Protein AF-A0A7C1XS01-F1 (afdb_monomer_lite)

Radius of gyration: 20.09 Å; chains: 1; bounding box: 58×32×57 Å

Structure (mmCIF, N/CA/C/O backbone):
data_AF-A0A7C1XS01-F1
#
_entry.id   AF-A0A7C1XS01-F1
#
loop_
_atom_site.group_PDB
_atom_site.id
_atom_site.type_symbol
_atom_site.label_atom_id
_atom_site.label_alt_id
_atom_site.label_comp_id
_atom_site.label_asym_id
_atom_site.label_entity_id
_atom_site.label_seq_id
_atom_site.pdbx_PDB_ins_code
_atom_site.Cartn_x
_atom_site.Cartn_y
_atom_site.Cartn_z
_atom_site.occupancy
_atom_site.B_iso_or_equiv
_atom_site.auth_seq_id
_atom_site.auth_comp_id
_atom_site.auth_asym_id
_atom_site.auth_atom_id
_atom_site.pdbx_PDB_model_num
ATOM 1 N N . MET A 1 1 ? 23.204 18.757 -33.469 1.00 38.56 1 MET A N 1
ATOM 2 C CA . MET A 1 1 ? 23.966 18.935 -32.216 1.00 38.56 1 MET A CA 1
ATOM 3 C C . MET A 1 1 ? 23.004 19.515 -31.185 1.00 38.56 1 MET A C 1
ATOM 5 O O . MET A 1 1 ? 22.852 20.723 -31.109 1.00 38.56 1 MET A O 1
ATOM 9 N N . SER A 1 2 ? 22.220 18.650 -30.532 1.00 45.28 2 SER A N 1
ATOM 10 C CA . SER A 1 2 ? 21.193 19.062 -29.567 1.00 45.28 2 SER A CA 1
ATOM 11 C C . SER A 1 2 ? 21.799 18.983 -28.173 1.00 45.28 2 SER A C 1
ATOM 13 O O . SER A 1 2 ? 22.320 17.934 -27.791 1.00 45.28 2 SER A O 1
ATOM 15 N N . ALA A 1 3 ? 21.803 20.111 -27.468 1.00 42.47 3 ALA A N 1
ATOM 16 C CA . ALA A 1 3 ? 22.299 20.231 -26.110 1.00 42.47 3 ALA A CA 1
ATOM 17 C C . ALA A 1 3 ? 21.457 19.338 -25.186 1.00 42.47 3 ALA A C 1
ATOM 19 O O . ALA A 1 3 ? 20.386 19.730 -24.729 1.00 42.47 3 ALA A O 1
ATOM 20 N N . ARG A 1 4 ? 21.928 18.113 -24.922 1.00 47.28 4 ARG A N 1
ATOM 21 C CA . ARG A 1 4 ? 21.438 17.316 -23.796 1.00 47.28 4 ARG A CA 1
ATOM 22 C C . ARG A 1 4 ? 21.964 17.992 -22.540 1.00 47.28 4 ARG A C 1
ATOM 24 O O . ARG A 1 4 ? 23.113 17.807 -22.160 1.00 47.28 4 ARG A O 1
ATOM 31 N N . ILE A 1 5 ? 21.134 18.856 -21.973 1.00 49.81 5 ILE A N 1
ATOM 32 C CA . ILE A 1 5 ? 21.363 19.473 -20.676 1.00 49.81 5 ILE A CA 1
ATOM 33 C C . ILE A 1 5 ? 21.574 18.331 -19.679 1.00 49.81 5 ILE A C 1
ATOM 35 O O . ILE A 1 5 ? 20.698 17.487 -19.493 1.00 49.81 5 ILE A O 1
ATOM 39 N N . SER A 1 6 ? 22.758 18.293 -19.076 1.00 45.47 6 SER A N 1
ATOM 40 C CA . SER A 1 6 ? 23.148 17.386 -18.000 1.00 45.47 6 SER A CA 1
ATOM 41 C C . SER A 1 6 ? 22.361 17.685 -16.713 1.00 45.47 6 SER A C 1
ATOM 43 O O . SER A 1 6 ? 22.931 18.095 -15.711 1.00 45.47 6 SER A O 1
ATOM 45 N N . CYS A 1 7 ? 21.040 17.491 -16.732 1.00 49.16 7 CYS A N 1
ATOM 46 C CA . CYS A 1 7 ? 20.179 17.452 -15.540 1.00 49.16 7 CYS A CA 1
ATOM 47 C C . CYS A 1 7 ? 20.151 16.062 -14.873 1.00 49.16 7 CYS A C 1
ATOM 49 O O . CYS A 1 7 ? 19.394 15.851 -13.928 1.00 49.16 7 CYS A O 1
ATOM 51 N N . LEU A 1 8 ? 20.987 15.133 -15.350 1.00 56.50 8 LEU A N 1
ATOM 52 C CA . LEU A 1 8 ? 21.056 13.731 -14.928 1.00 56.50 8 LEU A CA 1
ATOM 53 C C . LEU A 1 8 ? 21.026 13.510 -13.399 1.00 56.50 8 LEU A C 1
ATOM 55 O O . LEU A 1 8 ? 20.185 12.731 -12.965 1.00 56.50 8 LEU A O 1
ATOM 59 N N . PRO A 1 9 ? 21.800 14.222 -12.547 1.00 62.19 9 PRO A N 1
ATOM 60 C CA . PRO A 1 9 ? 21.856 13.863 -11.127 1.00 62.19 9 PRO A CA 1
ATOM 61 C C . PRO A 1 9 ? 20.565 14.160 -10.349 1.00 62.19 9 PRO A C 1
ATOM 63 O O . PRO A 1 9 ? 20.277 13.475 -9.375 1.00 62.19 9 PRO A O 1
ATOM 66 N N . ILE A 1 10 ? 19.782 15.168 -10.752 1.00 67.94 10 ILE A N 1
ATOM 67 C CA . ILE A 1 10 ? 18.529 15.529 -10.061 1.00 67.94 10 ILE A CA 1
ATOM 68 C C . ILE A 1 10 ? 17.416 14.546 -10.406 1.00 67.94 10 ILE A C 1
ATOM 70 O O . ILE A 1 10 ? 16.676 14.132 -9.519 1.00 67.94 10 ILE A O 1
ATOM 74 N N . ILE A 1 11 ? 17.306 14.171 -11.681 1.00 68.75 11 ILE A N 1
ATOM 75 C CA . ILE A 1 11 ? 16.295 13.209 -12.131 1.00 68.75 11 ILE A CA 1
ATOM 76 C C . ILE A 1 11 ? 16.590 11.842 -11.509 1.00 68.75 11 ILE A C 1
ATOM 78 O O . ILE A 1 11 ? 15.696 11.235 -10.930 1.00 68.75 11 ILE A O 1
ATOM 82 N N . ASP A 1 12 ? 17.858 11.422 -11.503 1.00 74.12 12 ASP A N 1
ATOM 83 C CA . ASP A 1 12 ? 18.261 10.181 -10.839 1.00 74.12 12 ASP A CA 1
ATOM 84 C C . ASP A 1 12 ? 17.996 10.203 -9.325 1.00 74.12 12 ASP A C 1
ATOM 86 O O . ASP A 1 12 ? 17.553 9.200 -8.767 1.00 74.12 12 ASP A O 1
ATOM 90 N N . ALA A 1 13 ? 18.201 11.341 -8.651 1.00 80.19 13 ALA A N 1
ATOM 91 C CA . ALA A 1 13 ? 17.913 11.468 -7.221 1.00 80.19 13 ALA A CA 1
ATOM 92 C C . ALA A 1 13 ? 16.408 11.408 -6.896 1.00 80.19 13 ALA A C 1
ATOM 94 O O . ALA A 1 13 ? 16.031 10.856 -5.863 1.00 80.19 13 ALA A O 1
ATOM 95 N N . ILE A 1 14 ? 15.552 11.969 -7.757 1.00 84.25 14 ILE A N 1
ATOM 96 C CA . ILE A 1 14 ? 14.090 11.969 -7.574 1.00 84.25 14 ILE A CA 1
ATOM 97 C C . ILE A 1 14 ? 13.493 10.590 -7.870 1.00 84.25 14 ILE A C 1
ATOM 99 O O . ILE A 1 14 ? 12.567 10.168 -7.181 1.00 84.25 14 ILE A O 1
ATOM 103 N N . ASP A 1 15 ? 14.036 9.883 -8.859 1.00 88.19 15 ASP A N 1
ATOM 104 C CA . ASP A 1 15 ? 13.578 8.550 -9.253 1.00 88.19 15 ASP A CA 1
ATOM 105 C C . ASP A 1 15 ? 13.997 7.458 -8.266 1.00 88.19 15 ASP A C 1
ATOM 107 O O . ASP A 1 15 ? 13.355 6.410 -8.189 1.00 88.19 15 ASP A O 1
ATOM 111 N N . PHE A 1 16 ? 15.078 7.679 -7.515 1.00 89.94 16 PHE A N 1
ATOM 112 C CA . PHE A 1 16 ? 15.680 6.657 -6.661 1.00 89.94 16 PHE A CA 1
ATOM 113 C C . PHE A 1 16 ? 14.694 5.974 -5.694 1.00 89.94 16 PHE A C 1
ATOM 115 O O . PHE A 1 16 ? 14.697 4.744 -5.642 1.00 89.94 16 PHE A O 1
ATOM 122 N N . PRO A 1 17 ? 13.812 6.687 -4.960 1.00 90.31 17 PRO A N 1
ATOM 123 C CA . PRO A 1 17 ? 12.838 6.039 -4.083 1.00 90.31 17 PRO A CA 1
ATOM 124 C C . PRO A 1 17 ? 11.860 5.142 -4.847 1.00 90.31 17 PRO A C 1
ATOM 126 O O . PRO A 1 17 ? 11.523 4.063 -4.366 1.00 90.31 17 PRO A O 1
ATOM 129 N N . ALA A 1 18 ? 11.429 5.564 -6.041 1.00 91.94 18 ALA A N 1
ATOM 130 C CA . ALA A 1 18 ? 10.557 4.756 -6.886 1.00 91.94 18 ALA A CA 1
ATOM 131 C C . ALA A 1 18 ? 11.289 3.502 -7.381 1.00 91.94 18 ALA A C 1
ATOM 133 O O . ALA A 1 18 ? 10.746 2.410 -7.254 1.00 91.94 18 ALA A O 1
ATOM 134 N N . ARG A 1 19 ? 12.541 3.632 -7.848 1.00 91.69 19 ARG A N 1
ATOM 135 C CA . ARG A 1 19 ? 13.378 2.488 -8.260 1.00 91.69 19 ARG A CA 1
ATOM 136 C C . ARG A 1 19 ? 13.565 1.501 -7.116 1.00 91.69 19 ARG A C 1
ATOM 138 O O . ARG A 1 19 ? 13.339 0.316 -7.301 1.00 91.69 19 ARG A O 1
ATOM 145 N N . LEU A 1 20 ? 13.897 1.996 -5.925 1.00 92.00 20 LEU A N 1
ATOM 146 C CA . LEU A 1 20 ? 14.073 1.163 -4.741 1.00 92.00 20 LEU A CA 1
ATOM 147 C C . LEU A 1 20 ? 12.807 0.366 -4.412 1.00 92.00 20 LEU A C 1
ATOM 149 O O . LEU A 1 20 ? 12.899 -0.831 -4.164 1.00 92.00 20 LEU A O 1
ATOM 153 N N . ILE A 1 21 ? 11.638 1.012 -4.397 1.00 91.62 21 ILE A N 1
ATOM 154 C CA . ILE A 1 21 ? 10.371 0.347 -4.061 1.00 91.62 21 ILE A C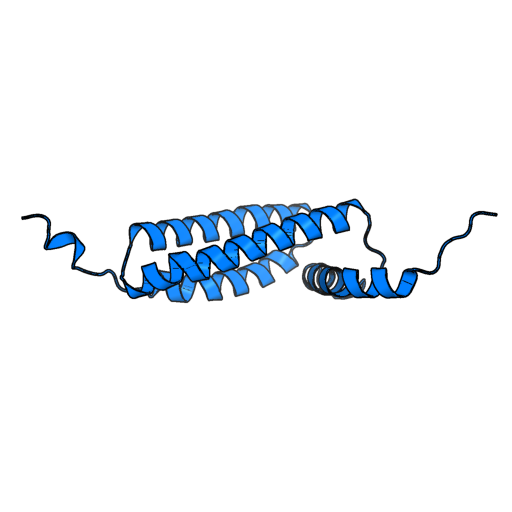A 1
ATOM 155 C C . ILE A 1 21 ? 9.980 -0.661 -5.144 1.00 91.62 21 ILE A C 1
ATOM 157 O O . ILE A 1 21 ? 9.633 -1.790 -4.808 1.00 91.62 21 ILE A O 1
ATOM 161 N N . LEU A 1 22 ? 10.045 -0.272 -6.420 1.00 92.75 22 LEU A N 1
ATOM 162 C CA . LEU A 1 22 ? 9.644 -1.121 -7.543 1.00 92.75 22 LEU A CA 1
ATOM 163 C C . LEU A 1 22 ? 10.558 -2.345 -7.686 1.00 92.75 22 LEU A C 1
ATOM 165 O O . LEU A 1 22 ? 10.054 -3.454 -7.799 1.00 92.75 22 LEU A O 1
ATOM 169 N N . ASP A 1 23 ? 11.875 -2.161 -7.586 1.00 93.06 23 ASP A N 1
ATOM 170 C CA . ASP A 1 23 ? 12.867 -3.246 -7.664 1.00 93.06 23 ASP A CA 1
ATOM 171 C C . ASP A 1 23 ? 12.821 -4.151 -6.418 1.00 93.06 23 ASP A C 1
ATOM 173 O O . ASP A 1 23 ? 13.018 -5.358 -6.490 1.00 93.06 23 ASP A O 1
ATOM 177 N N . SER A 1 24 ? 12.479 -3.598 -5.246 1.00 92.88 24 SER A N 1
ATOM 178 C CA . SER A 1 24 ? 12.208 -4.420 -4.055 1.00 92.88 24 SER A CA 1
ATOM 179 C C . SER A 1 24 ? 10.940 -5.257 -4.213 1.00 92.88 24 SER A C 1
ATOM 181 O O . SER A 1 24 ? 10.901 -6.398 -3.751 1.00 92.88 24 SER A O 1
ATOM 183 N N . ALA A 1 25 ? 9.901 -4.689 -4.830 1.00 90.44 25 ALA A N 1
ATOM 184 C CA . ALA A 1 25 ? 8.644 -5.379 -5.086 1.00 90.44 25 ALA A CA 1
ATOM 185 C C . ALA A 1 25 ? 8.808 -6.483 -6.139 1.00 90.44 25 ALA A C 1
ATOM 187 O O . ALA A 1 25 ? 8.178 -7.532 -5.990 1.00 90.44 25 ALA A O 1
ATOM 188 N N . ASP A 1 26 ? 9.677 -6.285 -7.134 1.00 92.38 26 ASP A N 1
ATOM 189 C CA . ASP A 1 26 ? 10.063 -7.262 -8.162 1.00 92.38 26 ASP A CA 1
ATOM 190 C C . ASP A 1 26 ? 11.315 -8.051 -7.777 1.00 92.38 26 ASP A C 1
ATOM 192 O O . ASP A 1 26 ? 12.341 -8.051 -8.444 1.00 92.38 26 ASP A O 1
ATOM 196 N N . TRP A 1 27 ? 11.229 -8.718 -6.628 1.00 89.56 27 TRP A N 1
ATOM 197 C CA . TRP A 1 27 ? 12.339 -9.467 -6.060 1.00 89.56 27 TRP A CA 1
ATOM 198 C C . TRP A 1 27 ? 12.869 -10.556 -7.019 1.00 89.56 27 TRP A C 1
ATOM 200 O O . TRP A 1 27 ? 12.079 -11.387 -7.481 1.00 89.56 27 TRP A O 1
ATOM 210 N N . PRO A 1 28 ? 14.202 -10.703 -7.186 1.00 92.56 28 PRO A N 1
ATOM 211 C CA . PRO A 1 28 ? 15.288 -10.052 -6.442 1.00 92.56 28 PRO A CA 1
ATOM 212 C C . PRO A 1 28 ? 15.700 -8.674 -6.983 1.00 92.56 28 PRO A C 1
ATOM 214 O O . PRO A 1 28 ? 15.655 -8.439 -8.175 1.00 92.56 28 PRO A O 1
ATOM 217 N N . VAL A 1 29 ? 16.221 -7.821 -6.093 1.00 92.06 29 VAL A N 1
ATOM 218 C CA . VAL A 1 29 ? 16.709 -6.464 -6.413 1.00 92.06 29 VAL A CA 1
ATOM 219 C C . VAL A 1 29 ? 17.927 -6.525 -7.342 1.00 92.06 29 VAL A C 1
ATOM 221 O O . VAL A 1 29 ? 19.046 -6.791 -6.888 1.00 92.06 29 VAL A O 1
ATOM 224 N N . ASP A 1 30 ? 17.726 -6.274 -8.631 1.00 93.19 30 ASP A N 1
ATOM 225 C CA . ASP A 1 30 ? 18.769 -6.330 -9.660 1.00 93.19 30 ASP A CA 1
ATOM 226 C C . ASP A 1 30 ? 18.742 -5.143 -10.642 1.00 93.19 30 ASP A C 1
ATOM 228 O O . ASP A 1 30 ? 19.705 -4.942 -11.390 1.00 93.19 30 ASP A O 1
ATOM 232 N N . ASN A 1 31 ? 17.710 -4.294 -10.586 1.00 88.62 31 ASN A N 1
ATOM 233 C CA . ASN A 1 31 ? 17.462 -3.203 -11.529 1.00 88.62 31 ASN A CA 1
ATOM 234 C C . ASN A 1 31 ? 17.501 -1.793 -10.907 1.00 88.62 31 ASN A C 1
ATOM 236 O O . ASN A 1 31 ? 17.091 -0.820 -11.540 1.00 88.62 31 ASN A O 1
ATOM 240 N N . LEU A 1 32 ? 18.061 -1.633 -9.705 1.00 87.19 32 LEU A N 1
ATOM 241 C CA . LEU A 1 32 ? 18.038 -0.388 -8.919 1.00 87.19 32 LEU A CA 1
ATOM 242 C C . LEU A 1 32 ? 18.532 0.875 -9.656 1.00 87.19 32 LEU A C 1
ATOM 244 O O . LEU A 1 32 ? 18.110 1.996 -9.361 1.00 87.19 32 LEU A O 1
ATOM 248 N N . PHE A 1 33 ? 19.456 0.707 -10.603 1.00 86.44 33 PHE A N 1
ATOM 249 C CA . PHE A 1 33 ? 20.050 1.802 -11.380 1.00 86.44 33 PHE A CA 1
ATOM 250 C C . PHE A 1 33 ? 19.547 1.862 -12.826 1.00 86.44 33 PHE A C 1
ATOM 252 O O . PHE A 1 33 ? 19.979 2.732 -13.586 1.00 86.44 33 PHE A O 1
ATOM 259 N N . SER A 1 34 ? 18.622 0.979 -13.203 1.00 87.44 34 SER A N 1
ATOM 260 C CA . SER A 1 34 ? 17.968 1.005 -14.506 1.00 87.44 34 SER A CA 1
ATOM 261 C C . SER A 1 34 ? 17.077 2.255 -14.616 1.00 87.44 34 SER A C 1
ATOM 263 O O . SER A 1 34 ? 16.356 2.588 -13.670 1.00 87.44 34 SER A O 1
ATOM 265 N N . PRO A 1 35 ? 17.122 2.997 -15.740 1.00 86.56 35 PRO A N 1
ATOM 266 C CA . PRO A 1 35 ? 16.243 4.144 -15.944 1.00 86.56 35 PRO A CA 1
ATOM 267 C C . PRO A 1 35 ? 14.768 3.729 -15.960 1.00 86.56 35 PRO A C 1
ATOM 269 O O . PRO A 1 35 ? 14.402 2.782 -16.653 1.00 86.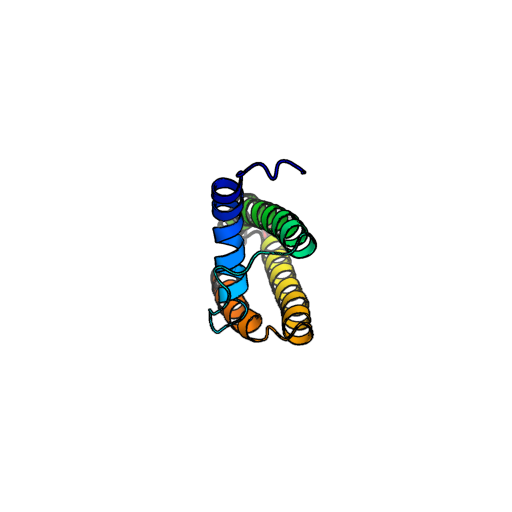56 35 PRO A O 1
ATOM 272 N N . LEU A 1 36 ? 13.919 4.480 -15.255 1.00 88.88 36 LEU A N 1
ATOM 273 C CA . LEU A 1 36 ? 12.466 4.311 -15.327 1.00 88.88 36 LEU A CA 1
ATOM 274 C C . LEU A 1 36 ? 11.951 4.882 -16.647 1.00 88.88 36 LEU A C 1
ATOM 276 O O . LEU A 1 36 ? 12.294 6.010 -17.018 1.00 88.88 36 LEU A O 1
ATOM 280 N N . ASP A 1 37 ? 11.088 4.145 -17.335 1.00 91.19 37 ASP A N 1
ATOM 281 C CA . ASP A 1 37 ? 10.361 4.690 -18.472 1.00 91.19 37 ASP A CA 1
ATOM 282 C C . ASP A 1 37 ? 9.326 5.739 -18.016 1.00 91.19 37 ASP A C 1
ATOM 284 O O . ASP A 1 37 ? 8.962 5.856 -16.841 1.00 91.19 37 ASP A O 1
ATOM 288 N N . LYS A 1 38 ? 8.846 6.538 -18.970 1.00 90.44 38 LYS A N 1
ATOM 289 C CA . LYS A 1 38 ? 7.938 7.656 -18.693 1.00 90.44 38 LYS A CA 1
ATOM 290 C C . LYS A 1 38 ? 6.591 7.205 -18.114 1.00 90.44 38 LYS A C 1
ATOM 292 O O . LYS A 1 38 ? 6.005 7.945 -17.324 1.00 90.44 38 LYS A O 1
ATOM 297 N N . GLU A 1 39 ? 6.078 6.049 -18.525 1.00 93.19 39 GLU A N 1
ATOM 298 C CA . GLU A 1 39 ? 4.788 5.540 -18.052 1.00 93.19 39 GLU A CA 1
ATOM 299 C C . GLU A 1 39 ? 4.917 5.080 -16.601 1.00 93.19 39 GLU A C 1
ATOM 301 O O . GLU A 1 39 ? 4.099 5.471 -15.767 1.00 93.19 39 GLU A O 1
ATOM 306 N N . THR A 1 40 ? 6.005 4.386 -16.264 1.00 91.50 40 THR A N 1
ATOM 307 C CA . THR A 1 40 ? 6.307 3.991 -14.884 1.00 91.50 40 THR A CA 1
ATOM 308 C C . THR A 1 40 ? 6.527 5.199 -13.974 1.00 91.50 40 THR A C 1
ATOM 310 O O . THR A 1 40 ? 6.004 5.222 -12.859 1.00 91.50 40 THR A O 1
ATOM 313 N N . GLN A 1 41 ? 7.219 6.248 -14.436 1.00 90.62 41 GLN A N 1
ATOM 314 C CA . GLN A 1 41 ? 7.349 7.501 -13.674 1.00 90.62 41 GLN A CA 1
ATOM 315 C C . GLN A 1 41 ? 5.981 8.144 -13.396 1.00 90.62 41 GLN A C 1
ATOM 317 O O . GLN A 1 41 ? 5.694 8.544 -12.265 1.00 90.62 41 GLN A O 1
ATOM 322 N N . LEU A 1 42 ? 5.110 8.217 -14.409 1.00 92.12 42 LEU A N 1
ATOM 323 C CA . LEU A 1 42 ? 3.771 8.791 -14.271 1.00 92.12 42 LEU A CA 1
ATOM 324 C C . LEU A 1 42 ? 2.898 7.971 -13.312 1.00 92.12 42 LEU A C 1
ATOM 326 O O . LEU A 1 42 ? 2.266 8.540 -12.421 1.00 92.12 42 LEU A O 1
ATOM 330 N N . LEU A 1 43 ? 2.880 6.645 -13.464 1.00 92.12 43 LEU A N 1
ATOM 331 C CA . LEU A 1 43 ? 2.128 5.750 -12.586 1.00 92.12 43 LEU A CA 1
ATOM 332 C C . LEU A 1 43 ? 2.660 5.788 -11.150 1.00 92.12 43 LEU A C 1
ATOM 334 O O . LEU A 1 43 ? 1.862 5.792 -10.217 1.00 92.12 43 LEU A O 1
ATOM 338 N N . SER A 1 44 ? 3.975 5.918 -10.960 1.00 91.56 44 SER A N 1
ATOM 339 C CA . SER A 1 44 ? 4.587 6.089 -9.635 1.00 91.56 44 SER A CA 1
ATOM 340 C C . SER A 1 44 ? 4.181 7.412 -8.980 1.00 91.56 44 SER A C 1
ATOM 342 O O . SER A 1 44 ? 3.872 7.447 -7.787 1.00 91.56 44 SER A O 1
ATOM 344 N N . ALA A 1 45 ? 4.116 8.508 -9.743 1.00 91.88 45 ALA A N 1
ATOM 345 C CA . ALA A 1 45 ? 3.655 9.804 -9.243 1.00 91.88 45 ALA A CA 1
ATOM 346 C C . ALA A 1 45 ? 2.168 9.769 -8.840 1.00 91.88 45 ALA A C 1
ATOM 348 O O . ALA A 1 45 ? 1.801 10.248 -7.767 1.00 91.88 45 ALA A O 1
ATOM 349 N N . ILE A 1 46 ? 1.314 9.155 -9.666 1.00 94.12 46 ILE A N 1
ATOM 350 C CA . ILE A 1 46 ? -0.114 8.981 -9.362 1.00 94.12 46 ILE A CA 1
ATOM 351 C C . ILE A 1 46 ? -0.292 8.070 -8.141 1.00 94.12 46 ILE A C 1
ATOM 353 O O . ILE A 1 46 ? -1.003 8.426 -7.201 1.00 94.12 46 ILE A O 1
ATOM 357 N N . GLY A 1 47 ? 0.379 6.917 -8.137 1.00 92.56 47 GLY A N 1
ATOM 358 C CA . GLY A 1 47 ? 0.303 5.924 -7.069 1.00 92.56 47 GLY A CA 1
ATOM 359 C C . GLY A 1 47 ? 0.754 6.489 -5.726 1.00 92.56 47 GLY A C 1
ATOM 360 O O . GLY A 1 47 ? 0.024 6.391 -4.744 1.00 92.56 47 GLY A O 1
ATOM 361 N N . SER A 1 48 ? 1.907 7.160 -5.683 1.00 91.88 48 SER A N 1
ATOM 362 C CA . SER A 1 48 ? 2.417 7.784 -4.454 1.00 91.88 48 SER A CA 1
ATOM 363 C C . SER A 1 48 ? 1.505 8.898 -3.929 1.00 91.88 48 SER A C 1
ATOM 365 O O . SER A 1 48 ? 1.260 8.959 -2.724 1.00 91.88 48 SER A O 1
ATOM 367 N N . GLY A 1 49 ? 0.932 9.731 -4.806 1.00 94.75 49 GLY A N 1
ATOM 368 C CA . GLY A 1 49 ? -0.042 10.754 -4.415 1.00 94.75 49 GLY A CA 1
ATOM 369 C C . GLY A 1 49 ? -1.321 10.163 -3.811 1.00 94.75 49 GLY A C 1
ATOM 370 O O . GLY A 1 49 ? -1.788 10.624 -2.766 1.00 94.75 49 GLY A O 1
ATOM 371 N N . LEU A 1 50 ? -1.862 9.105 -4.425 1.00 95.38 50 LEU A N 1
ATOM 372 C CA . LEU A 1 50 ? -3.031 8.389 -3.905 1.00 95.38 50 LEU A CA 1
ATOM 373 C C . LEU A 1 50 ? -2.728 7.695 -2.569 1.00 95.38 50 LEU A C 1
ATOM 375 O O . LEU A 1 50 ? -3.522 7.803 -1.635 1.00 95.38 50 LEU A O 1
ATOM 379 N N . LEU A 1 51 ? -1.569 7.041 -2.441 1.00 92.31 51 LEU A N 1
ATOM 380 C CA . LEU A 1 51 ? -1.141 6.394 -1.197 1.00 92.31 51 LEU A CA 1
ATOM 381 C C . LEU A 1 51 ? -0.940 7.405 -0.063 1.00 92.31 51 LEU A C 1
ATOM 383 O O . LEU A 1 51 ? -1.355 7.145 1.067 1.00 92.31 51 LEU A O 1
ATOM 387 N N . ALA A 1 52 ? -0.371 8.579 -0.351 1.00 95.69 52 ALA A N 1
ATOM 388 C CA . ALA A 1 52 ? -0.240 9.653 0.629 1.00 95.69 52 ALA A CA 1
ATOM 389 C C . ALA A 1 52 ? -1.613 10.144 1.121 1.00 95.69 52 ALA A C 1
ATOM 391 O O . ALA A 1 52 ? -1.817 10.307 2.325 1.00 95.69 52 ALA A O 1
ATOM 392 N N . ALA A 1 53 ? -2.581 10.317 0.216 1.00 95.81 53 ALA A N 1
ATOM 393 C CA . ALA A 1 53 ? -3.948 10.681 0.587 1.00 95.81 53 ALA A CA 1
ATOM 394 C C . ALA A 1 53 ? -4.618 9.602 1.457 1.00 95.81 53 ALA A C 1
ATOM 396 O O . ALA A 1 53 ? -5.225 9.925 2.479 1.00 95.81 53 ALA A O 1
ATOM 397 N N . ILE A 1 54 ? -4.455 8.320 1.107 1.00 94.00 54 ILE A N 1
ATOM 398 C CA . ILE A 1 54 ? -4.964 7.196 1.907 1.00 94.00 54 ILE A CA 1
ATOM 399 C C . ILE A 1 54 ? -4.332 7.198 3.300 1.00 94.00 54 ILE A C 1
ATOM 401 O O . ILE A 1 54 ? -5.055 7.068 4.285 1.00 94.00 54 ILE A O 1
ATOM 405 N N . ALA A 1 55 ? -3.017 7.401 3.417 1.00 93.69 55 ALA A N 1
ATOM 406 C CA . ALA A 1 55 ? -2.341 7.476 4.711 1.00 93.69 55 ALA A CA 1
ATOM 407 C C . ALA A 1 55 ? -2.911 8.602 5.592 1.00 93.69 55 ALA A C 1
ATOM 409 O O . ALA A 1 55 ? -3.159 8.394 6.782 1.00 93.69 55 ALA 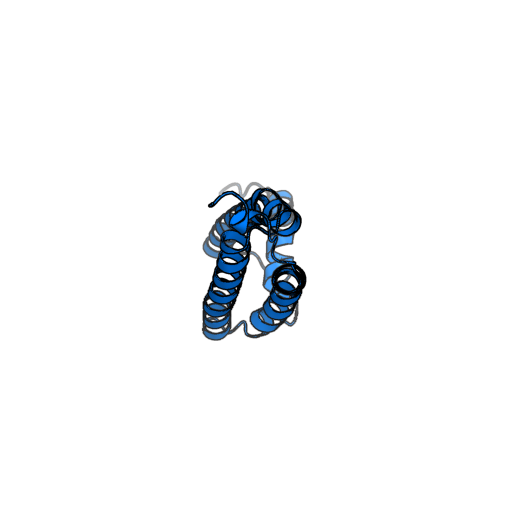A O 1
ATOM 410 N N . ILE A 1 56 ? -3.195 9.767 4.999 1.00 96.75 56 ILE A N 1
ATOM 411 C CA . ILE A 1 56 ? -3.845 10.889 5.690 1.00 96.75 56 ILE A CA 1
ATOM 412 C C . ILE A 1 56 ? -5.267 10.515 6.127 1.00 96.75 56 ILE A C 1
ATOM 414 O O . ILE A 1 56 ? -5.638 10.801 7.263 1.00 96.75 56 ILE A O 1
ATOM 418 N N . PHE A 1 57 ? -6.062 9.846 5.287 1.00 94.94 57 PHE A N 1
ATOM 419 C CA . PHE A 1 57 ? -7.408 9.398 5.668 1.00 94.94 57 PHE A CA 1
ATOM 420 C C . PHE A 1 57 ? -7.387 8.331 6.764 1.00 94.94 57 PHE A C 1
ATOM 422 O O . PHE A 1 57 ? -8.177 8.404 7.707 1.00 94.94 57 PHE A O 1
ATOM 429 N N . LEU A 1 58 ? -6.462 7.372 6.699 1.00 94.12 58 LEU A N 1
ATOM 430 C CA . LEU A 1 58 ? -6.284 6.378 7.754 1.00 94.12 58 LEU A CA 1
ATOM 431 C C . LEU A 1 58 ? -5.933 7.062 9.085 1.00 94.12 58 LEU A C 1
ATOM 433 O O . LEU A 1 58 ? -6.587 6.813 10.096 1.00 94.12 58 LEU A O 1
ATOM 437 N N . GLY A 1 59 ? -4.966 7.980 9.088 1.00 94.00 59 GLY A N 1
ATOM 438 C CA . GLY A 1 59 ? -4.568 8.706 10.296 1.00 94.00 59 GLY A CA 1
ATOM 439 C C . GLY A 1 59 ? -5.629 9.678 10.822 1.00 94.00 59 GLY A C 1
ATOM 440 O O . GL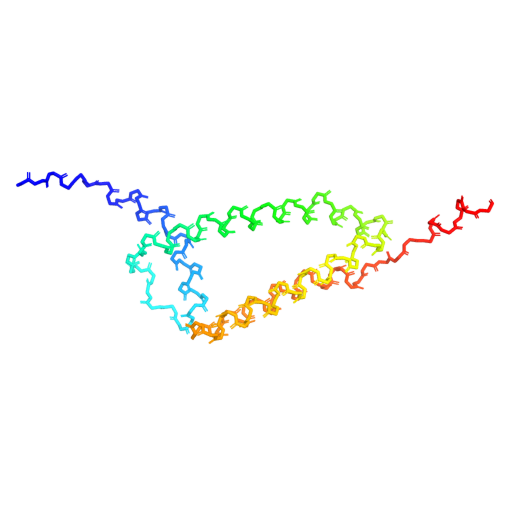Y A 1 59 ? -5.842 9.766 12.027 1.00 94.00 59 GLY A O 1
ATOM 441 N N . GLY A 1 60 ? -6.305 10.405 9.934 1.00 95.44 60 GLY A N 1
ATOM 442 C CA . GLY A 1 60 ? -7.233 11.477 10.296 1.00 95.44 60 GLY A CA 1
ATOM 443 C C . GLY A 1 60 ? -8.665 11.022 10.572 1.00 95.44 60 GLY A C 1
ATOM 444 O O . GLY A 1 60 ? -9.363 11.676 11.337 1.00 95.44 60 GLY A O 1
ATOM 445 N N . ILE A 1 61 ? -9.110 9.915 9.969 1.00 95.31 61 ILE A N 1
ATOM 446 C CA . ILE A 1 61 ? -10.493 9.423 10.081 1.00 95.31 61 ILE A CA 1
ATOM 447 C C . ILE A 1 61 ? -10.524 8.083 10.811 1.00 95.31 61 ILE A C 1
ATOM 449 O O . ILE A 1 61 ? -11.295 7.896 11.752 1.00 95.31 61 ILE A O 1
ATOM 453 N N . VAL A 1 62 ? -9.677 7.139 10.399 1.00 94.56 62 VAL A N 1
ATOM 454 C CA . VAL A 1 62 ? -9.757 5.763 10.901 1.00 94.56 62 VAL A CA 1
ATOM 455 C C . VAL A 1 62 ? -9.169 5.635 12.302 1.00 94.56 62 VAL A C 1
ATOM 457 O O . VAL A 1 62 ? -9.771 4.976 13.143 1.00 94.56 62 VAL A O 1
ATOM 460 N N . VAL A 1 63 ? -8.042 6.286 12.600 1.00 93.94 63 VAL A N 1
ATOM 461 C CA . VAL A 1 63 ? -7.453 6.238 13.950 1.00 93.94 63 VAL A CA 1
ATOM 462 C C . VAL A 1 63 ? -8.407 6.799 15.019 1.00 93.94 63 VAL A C 1
ATOM 464 O O . VAL A 1 63 ? -8.618 6.104 16.015 1.00 93.94 63 VAL A O 1
ATOM 467 N N . PRO A 1 64 ? -9.038 7.982 14.855 1.00 93.31 64 PRO A N 1
ATOM 468 C CA . PRO A 1 64 ? -10.075 8.437 15.783 1.00 93.31 64 PRO A CA 1
ATOM 469 C C . PRO A 1 64 ? -11.249 7.461 15.876 1.00 93.31 64 PRO A C 1
ATOM 471 O O . PRO A 1 64 ? -11.648 7.099 16.979 1.00 93.31 64 PRO A O 1
ATOM 474 N N . ALA A 1 65 ? -11.724 6.936 14.741 1.00 92.44 65 ALA A N 1
ATOM 475 C CA . ALA A 1 65 ? -12.809 5.959 14.724 1.00 92.44 65 ALA A CA 1
ATOM 476 C C . ALA A 1 65 ? -12.482 4.681 15.517 1.00 92.44 65 ALA 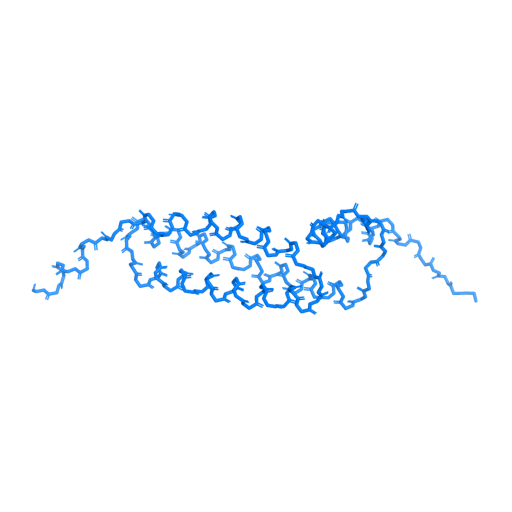A C 1
ATOM 478 O O . ALA A 1 65 ? -13.360 4.162 16.202 1.00 92.44 65 ALA A O 1
ATOM 479 N N . ILE A 1 66 ? -11.235 4.194 15.476 1.00 92.44 66 ILE A N 1
ATOM 480 C CA . ILE A 1 66 ? -10.765 3.078 16.315 1.00 92.44 66 ILE A CA 1
ATOM 481 C C . ILE A 1 66 ? -10.844 3.446 17.800 1.00 92.44 66 ILE A C 1
ATOM 483 O O . ILE A 1 66 ? -11.329 2.649 18.600 1.00 92.44 66 ILE A O 1
ATOM 487 N N . ARG A 1 67 ? -10.380 4.644 18.174 1.00 90.31 67 ARG A N 1
ATOM 488 C CA . ARG A 1 67 ? -10.369 5.111 19.573 1.00 90.31 67 ARG A CA 1
ATOM 489 C C . ARG A 1 67 ? -11.777 5.307 20.135 1.00 90.31 67 ARG A C 1
ATOM 491 O O . ARG A 1 67 ? -11.997 5.030 21.308 1.00 90.31 67 ARG A O 1
ATOM 498 N N . GLU A 1 68 ? -12.703 5.765 19.300 1.00 90.69 68 GLU A N 1
ATOM 499 C CA . GLU A 1 68 ? -14.105 6.043 19.638 1.00 90.69 68 GLU A CA 1
ATOM 500 C C . GLU A 1 68 ? -15.020 4.820 19.447 1.00 90.69 68 GLU A C 1
ATOM 502 O O . GLU A 1 68 ? -16.199 4.855 19.795 1.00 90.69 68 GLU A O 1
ATOM 507 N N . GLY A 1 69 ? -14.501 3.718 18.893 1.00 90.62 69 GLY A N 1
ATOM 508 C CA . GLY A 1 69 ? -15.259 2.490 18.645 1.00 90.62 69 GLY A CA 1
ATOM 509 C C . GLY A 1 69 ? -16.305 2.601 17.525 1.00 90.62 69 GLY A C 1
ATOM 510 O O . GLY A 1 69 ? -17.263 1.824 17.500 1.00 90.62 69 GLY A O 1
ATOM 511 N N . HIS A 1 70 ? -16.133 3.534 16.581 1.00 92.94 70 HIS A N 1
ATOM 512 C CA . HIS A 1 70 ? -17.031 3.769 15.446 1.00 92.94 70 HIS A CA 1
ATOM 513 C C . HIS A 1 70 ? -16.976 2.632 14.413 1.00 92.94 70 HIS A C 1
ATOM 515 O O . HIS A 1 70 ? -16.315 2.693 13.371 1.00 92.94 70 HIS A O 1
ATOM 521 N N . TRP A 1 71 ? -17.739 1.578 14.699 1.00 91.81 71 TRP A N 1
ATOM 522 C CA . TRP A 1 71 ? -17.713 0.316 13.960 1.00 91.81 71 TRP A CA 1
ATOM 523 C C . TRP A 1 71 ? -18.012 0.403 12.453 1.00 91.81 71 TRP A C 1
ATOM 525 O O . TRP A 1 71 ? -17.355 -0.312 11.694 1.00 91.81 71 TRP A O 1
ATOM 535 N N . PRO A 1 72 ? -18.942 1.254 11.967 1.00 94.19 72 PRO A N 1
ATOM 536 C CA . PRO A 1 72 ? -19.181 1.388 10.530 1.00 94.19 72 PRO A CA 1
ATOM 537 C C . PRO A 1 72 ? -17.940 1.841 9.752 1.00 94.19 72 PRO A C 1
ATOM 539 O O . PRO A 1 72 ? -17.659 1.299 8.683 1.00 94.19 72 PRO A O 1
ATOM 542 N N . VAL A 1 73 ? -17.167 2.780 10.308 1.00 94.81 73 VAL A N 1
ATOM 543 C CA . VAL A 1 73 ? -15.927 3.273 9.692 1.00 94.81 73 VAL A CA 1
ATOM 544 C C . VAL A 1 73 ? -14.875 2.169 9.698 1.00 94.81 73 VAL A C 1
ATOM 546 O O . VAL A 1 73 ? -14.345 1.835 8.645 1.00 94.81 73 VAL A O 1
ATOM 549 N N . ILE A 1 74 ? -14.648 1.528 10.849 1.00 94.50 74 ILE A N 1
ATOM 550 C CA . ILE A 1 74 ? -13.663 0.443 10.999 1.00 94.50 74 ILE A CA 1
ATOM 551 C C . ILE A 1 74 ? -13.955 -0.707 10.027 1.00 94.50 74 ILE A C 1
ATOM 553 O O . ILE A 1 74 ? -13.069 -1.142 9.294 1.00 94.50 74 ILE A O 1
ATOM 557 N N . ARG A 1 75 ? -15.211 -1.170 9.965 1.00 94.94 75 ARG A N 1
ATOM 558 C CA . ARG A 1 75 ? -15.628 -2.245 9.055 1.00 94.94 75 ARG A CA 1
ATOM 559 C C . ARG A 1 75 ? -15.428 -1.856 7.593 1.00 94.94 75 ARG A C 1
ATOM 561 O O . ARG A 1 75 ? -14.969 -2.683 6.810 1.00 94.94 75 ARG A O 1
ATOM 568 N N . THR A 1 76 ? -15.768 -0.622 7.229 1.00 96.12 76 THR A N 1
ATOM 569 C CA . THR A 1 76 ? -15.573 -0.124 5.862 1.00 96.12 76 THR A CA 1
ATOM 570 C C . THR A 1 76 ? -14.091 -0.095 5.506 1.00 96.12 76 THR A C 1
ATOM 572 O O . THR A 1 76 ? -13.726 -0.567 4.433 1.00 96.12 76 THR A O 1
ATOM 575 N N . THR A 1 77 ? -13.227 0.352 6.422 1.00 96.00 77 THR A N 1
ATOM 576 C CA . THR A 1 77 ? -11.774 0.326 6.221 1.00 96.00 77 THR A CA 1
ATOM 577 C C . THR A 1 77 ? -11.256 -1.095 6.029 1.00 96.00 77 THR A C 1
ATOM 579 O O . THR A 1 77 ? -10.496 -1.331 5.098 1.00 96.00 77 THR A O 1
ATOM 582 N N . ILE A 1 78 ? -11.693 -2.064 6.843 1.00 96.31 78 ILE A N 1
ATOM 583 C CA . ILE A 1 78 ? -11.297 -3.473 6.675 1.00 96.31 78 ILE A CA 1
ATOM 584 C C . ILE A 1 78 ? -11.652 -3.968 5.268 1.00 96.31 78 ILE A C 1
ATOM 586 O O . ILE A 1 78 ? -10.798 -4.523 4.581 1.00 96.31 78 ILE A O 1
ATOM 590 N N . VAL A 1 79 ? -12.891 -3.738 4.817 1.00 97.12 79 VAL A N 1
ATOM 591 C CA . VAL A 1 79 ? -13.329 -4.146 3.473 1.00 97.12 79 VAL A CA 1
ATOM 592 C C . VAL A 1 79 ? -12.500 -3.450 2.394 1.00 97.12 79 VAL A C 1
ATOM 594 O O . VAL A 1 79 ? -12.044 -4.119 1.471 1.00 97.12 79 VAL A O 1
ATOM 597 N N . ALA A 1 80 ? -12.254 -2.144 2.520 1.00 96.06 80 ALA A N 1
ATOM 598 C CA . ALA A 1 80 ? -11.449 -1.389 1.564 1.00 96.06 80 ALA A CA 1
ATOM 599 C C . ALA A 1 80 ? -10.018 -1.942 1.448 1.00 96.06 80 ALA A C 1
ATOM 601 O O . ALA A 1 80 ? -9.539 -2.151 0.336 1.00 96.06 80 ALA A O 1
ATOM 602 N N . MET A 1 81 ? -9.367 -2.252 2.575 1.00 95.88 81 MET A N 1
ATOM 603 C CA . MET A 1 81 ? -8.012 -2.816 2.589 1.00 95.88 81 MET A CA 1
ATOM 604 C C . MET A 1 81 ? -7.958 -4.221 1.980 1.00 95.88 81 MET A C 1
ATOM 606 O O . MET A 1 81 ? -7.026 -4.535 1.244 1.00 95.88 81 MET A O 1
ATOM 610 N N . VAL A 1 82 ? -8.965 -5.062 2.242 1.00 97.00 82 VAL A N 1
ATOM 611 C CA . VAL A 1 82 ? -9.054 -6.406 1.646 1.00 97.00 82 VAL A CA 1
ATOM 612 C C . VAL A 1 82 ? -9.292 -6.324 0.138 1.00 97.00 82 VAL A C 1
ATOM 614 O O . VAL A 1 82 ? -8.632 -7.026 -0.622 1.00 97.00 82 VAL A O 1
ATOM 617 N N . VAL A 1 83 ? -10.202 -5.456 -0.312 1.00 97.81 83 VAL A N 1
ATOM 618 C CA . VAL A 1 83 ? -10.478 -5.259 -1.744 1.00 97.81 83 VAL A CA 1
ATOM 619 C C . VAL A 1 83 ? -9.241 -4.731 -2.467 1.00 97.81 83 VAL A C 1
ATOM 621 O O . VAL A 1 83 ? -8.897 -5.258 -3.523 1.00 97.81 83 VAL A O 1
ATOM 624 N N . TRP A 1 84 ? -8.544 -3.747 -1.888 1.00 96.00 84 TRP A N 1
ATOM 625 C CA . TRP A 1 84 ? -7.274 -3.256 -2.423 1.00 96.00 84 TRP A CA 1
ATOM 626 C C . TRP A 1 84 ? -6.249 -4.388 -2.568 1.00 96.00 84 TRP A C 1
ATOM 628 O O . TRP A 1 84 ? -5.730 -4.579 -3.662 1.00 96.00 84 TRP A O 1
ATOM 638 N N . TYR A 1 85 ? -6.032 -5.192 -1.519 1.00 97.19 85 TYR A N 1
ATOM 639 C CA . TYR A 1 85 ? -5.084 -6.311 -1.550 1.00 97.19 85 TYR A CA 1
ATOM 640 C C . TYR A 1 85 ? -5.405 -7.331 -2.651 1.00 97.19 85 TYR A C 1
ATOM 642 O O . TYR A 1 85 ? -4.503 -7.807 -3.335 1.00 97.19 85 TYR A O 1
ATOM 650 N N . VAL A 1 86 ? -6.688 -7.655 -2.852 1.00 97.62 86 VAL A N 1
ATOM 651 C CA . VAL A 1 86 ? -7.107 -8.590 -3.906 1.00 97.62 86 VAL A CA 1
ATOM 652 C C . VAL A 1 86 ? -6.840 -8.009 -5.293 1.00 97.62 86 VAL A C 1
ATOM 654 O O . VAL A 1 86 ? -6.260 -8.695 -6.131 1.00 97.62 86 VAL A O 1
ATOM 657 N N . ILE A 1 87 ? -7.246 -6.761 -5.545 1.00 96.88 87 ILE A N 1
ATOM 658 C CA . ILE A 1 87 ? -7.068 -6.122 -6.857 1.00 96.88 87 ILE A CA 1
ATOM 659 C C . ILE A 1 87 ? -5.577 -5.963 -7.177 1.00 96.88 87 ILE A C 1
ATOM 661 O O . ILE A 1 87 ? -5.140 -6.352 -8.260 1.00 96.88 87 ILE A O 1
ATOM 665 N N . ASP A 1 88 ? -4.797 -5.443 -6.229 1.00 94.75 88 ASP A N 1
ATOM 666 C CA . ASP A 1 88 ? -3.361 -5.216 -6.397 1.00 94.75 88 ASP A CA 1
ATOM 667 C C . ASP A 1 88 ? -2.590 -6.536 -6.532 1.00 94.75 88 ASP A C 1
ATOM 669 O O . ASP A 1 88 ? -1.718 -6.672 -7.390 1.00 94.75 88 ASP A O 1
ATOM 673 N N . GLY A 1 89 ? -2.971 -7.560 -5.761 1.00 96.00 89 GLY A N 1
ATOM 674 C CA . GLY A 1 89 ? -2.367 -8.886 -5.839 1.00 96.00 89 GLY A CA 1
ATOM 675 C C . GLY A 1 89 ? -2.635 -9.593 -7.168 1.00 96.00 89 GLY A C 1
ATOM 676 O O . GLY A 1 89 ? -1.719 -10.178 -7.745 1.00 96.00 89 GLY A O 1
ATOM 677 N N . VAL A 1 90 ? -3.860 -9.499 -7.701 1.00 96.81 90 VAL A N 1
ATOM 678 C CA . VAL A 1 90 ? -4.181 -10.011 -9.045 1.00 96.81 90 VAL A CA 1
ATOM 679 C C . VAL A 1 90 ? -3.373 -9.271 -10.109 1.00 96.81 90 VAL A C 1
ATOM 681 O O . VAL A 1 90 ? -2.804 -9.919 -10.986 1.00 96.81 90 VAL A O 1
ATOM 684 N N . GLY A 1 91 ? -3.281 -7.940 -10.012 1.00 94.25 91 GLY A N 1
ATOM 685 C CA . GLY A 1 91 ? -2.455 -7.129 -10.909 1.00 94.25 91 GLY A CA 1
ATOM 686 C C . GLY A 1 91 ? -0.983 -7.542 -10.876 1.00 94.25 91 GLY A C 1
ATOM 687 O O . GLY A 1 91 ? -0.393 -7.775 -11.925 1.00 94.25 91 GLY A O 1
ATOM 688 N N . SER A 1 92 ? -0.436 -7.732 -9.675 1.00 94.31 92 SER A N 1
ATOM 689 C CA . SER A 1 92 ? 0.957 -8.130 -9.444 1.00 94.31 92 SER A CA 1
ATOM 690 C C . SER A 1 92 ? 1.282 -9.498 -10.040 1.00 94.31 92 SER A C 1
ATOM 692 O O . SER A 1 92 ? 2.305 -9.678 -10.693 1.00 94.31 92 SER A O 1
ATOM 694 N N . ILE A 1 93 ? 0.395 -10.481 -9.862 1.00 95.44 93 ILE A N 1
ATOM 695 C CA . ILE A 1 93 ? 0.580 -11.811 -10.457 1.00 95.44 93 ILE A CA 1
ATOM 696 C C . ILE A 1 93 ? 0.479 -11.732 -11.985 1.00 95.44 93 ILE A C 1
ATOM 698 O O . ILE A 1 93 ? 1.284 -12.346 -12.684 1.00 95.44 93 ILE A O 1
ATOM 702 N N . ALA A 1 94 ? -0.481 -10.966 -12.510 1.00 95.50 94 ALA A N 1
ATOM 703 C CA . ALA A 1 94 ? -0.666 -10.798 -13.949 1.00 95.50 94 ALA A CA 1
ATOM 704 C C . ALA A 1 94 ? 0.515 -10.078 -14.624 1.00 95.50 94 ALA A C 1
ATOM 706 O O . ALA A 1 94 ? 0.808 -10.365 -15.784 1.00 95.50 94 ALA A O 1
ATOM 707 N N . SER A 1 95 ? 1.206 -9.184 -13.911 1.00 91.69 95 SER A N 1
ATOM 708 C CA . SER A 1 95 ? 2.410 -8.499 -14.393 1.00 91.69 95 SER A CA 1
ATOM 709 C C . SER A 1 95 ? 3.706 -9.289 -14.182 1.00 91.69 95 SER A C 1
ATOM 711 O O . SER A 1 95 ? 4.762 -8.813 -14.583 1.00 91.69 95 SER A O 1
ATOM 713 N N . GLY A 1 96 ? 3.651 -10.481 -13.573 1.00 92.69 96 GLY A N 1
ATOM 714 C CA . GLY A 1 96 ? 4.825 -11.317 -13.284 1.00 92.69 96 GLY A CA 1
ATOM 715 C C . GLY A 1 96 ? 5.536 -11.006 -11.961 1.00 92.69 96 GLY A C 1
ATOM 716 O O . GLY A 1 96 ? 6.447 -11.733 -11.580 1.00 92.69 96 GLY A O 1
ATOM 717 N N . VAL A 1 97 ? 5.067 -10.006 -11.213 1.00 92.81 97 VAL A N 1
ATOM 718 C CA . VAL A 1 97 ? 5.678 -9.478 -9.980 1.00 92.81 97 VAL A CA 1
ATOM 719 C C . VAL A 1 97 ? 5.029 -10.125 -8.747 1.00 92.81 97 VAL A C 1
ATOM 721 O O . VAL A 1 97 ? 4.445 -9.478 -7.876 1.00 92.81 97 VAL A O 1
ATOM 724 N N . GLY A 1 98 ? 5.066 -11.458 -8.675 1.00 91.12 98 GLY A N 1
ATOM 725 C CA . GLY A 1 98 ? 4.376 -12.217 -7.619 1.00 91.12 98 GLY A CA 1
ATOM 726 C C . GLY A 1 98 ? 4.884 -11.923 -6.199 1.00 91.12 98 GLY A C 1
ATOM 727 O O . GLY A 1 98 ? 4.124 -12.012 -5.233 1.00 91.12 98 GLY A O 1
ATOM 728 N N . SER A 1 99 ? 6.149 -11.520 -6.063 1.00 92.81 99 SER A N 1
ATOM 729 C CA . SER A 1 99 ? 6.771 -11.108 -4.799 1.00 92.81 99 SER A CA 1
ATOM 730 C C . SER A 1 99 ? 6.052 -9.938 -4.130 1.00 92.81 99 SER A C 1
ATOM 732 O O . SER A 1 99 ? 5.978 -9.902 -2.900 1.00 92.81 99 SER A O 1
ATOM 734 N N . ASN A 1 100 ? 5.431 -9.040 -4.901 1.00 94.19 100 ASN A N 1
ATOM 735 C CA . ASN A 1 100 ? 4.675 -7.917 -4.351 1.00 94.19 100 ASN A CA 1
ATOM 736 C C . ASN A 1 100 ? 3.503 -8.376 -3.464 1.00 94.19 100 ASN A C 1
ATOM 738 O O . ASN A 1 100 ? 3.212 -7.761 -2.440 1.00 94.19 100 ASN A O 1
ATOM 742 N N . VAL A 1 101 ? 2.887 -9.527 -3.767 1.00 95.94 101 VAL A N 1
ATOM 743 C CA . VAL A 1 101 ? 1.820 -10.108 -2.932 1.00 95.94 101 VAL A CA 1
ATOM 744 C C . VAL A 1 101 ? 2.327 -10.403 -1.519 1.00 95.94 101 VAL A C 1
ATOM 746 O O . VAL A 1 101 ? 1.603 -10.194 -0.543 1.00 95.94 101 VAL A O 1
ATOM 749 N N . ILE A 1 102 ? 3.577 -10.850 -1.378 1.00 94.25 102 ILE A N 1
ATOM 750 C CA . ILE A 1 102 ? 4.189 -11.154 -0.079 1.00 94.25 102 ILE A CA 1
ATOM 751 C C . ILE A 1 102 ? 4.376 -9.861 0.720 1.00 94.25 102 ILE A C 1
ATOM 753 O O . ILE A 1 102 ? 3.935 -9.784 1.870 1.00 94.25 102 ILE A O 1
ATOM 757 N N . PHE A 1 103 ? 4.952 -8.825 0.106 1.00 92.62 103 PHE A N 1
ATOM 758 C CA . PHE A 1 103 ? 5.136 -7.520 0.749 1.00 92.62 103 PHE A CA 1
ATOM 759 C C . PHE A 1 103 ? 3.802 -6.897 1.168 1.00 92.62 103 PHE A C 1
ATOM 761 O O . PHE A 1 103 ? 3.632 -6.492 2.322 1.00 92.62 103 PHE A O 1
ATOM 768 N N . ASN A 1 104 ? 2.814 -6.924 0.277 1.00 95.00 104 ASN A N 1
ATOM 769 C CA . ASN A 1 104 ? 1.468 -6.455 0.573 1.00 95.00 104 ASN A CA 1
ATOM 770 C C . ASN A 1 104 ? 0.790 -7.257 1.682 1.00 95.00 104 ASN A C 1
ATOM 772 O O . ASN A 1 104 ? 0.003 -6.692 2.434 1.00 95.00 104 ASN A O 1
ATOM 776 N N . SER A 1 105 ? 1.094 -8.548 1.831 1.00 95.94 105 SER A N 1
ATOM 777 C CA . SER A 1 105 ? 0.543 -9.369 2.918 1.00 95.94 105 SER A CA 1
ATOM 778 C C . SER A 1 105 ? 1.055 -8.901 4.280 1.00 95.94 105 SER A C 1
ATOM 780 O O . SER A 1 105 ? 0.283 -8.818 5.236 1.00 95.94 105 SER A O 1
ATOM 782 N N . VAL A 1 106 ? 2.340 -8.538 4.366 1.00 95.25 106 VAL A N 1
ATOM 783 C CA . VAL A 1 106 ? 2.930 -7.951 5.579 1.00 95.25 106 VAL A CA 1
ATOM 784 C C . VAL A 1 106 ? 2.285 -6.601 5.883 1.00 95.25 106 VAL A C 1
ATOM 786 O O . VAL A 1 106 ? 1.841 -6.370 7.008 1.00 95.25 106 VAL A O 1
ATOM 789 N N . TYR A 1 107 ? 2.174 -5.728 4.880 1.00 93.56 107 TYR A N 1
ATOM 790 C CA . TYR A 1 107 ? 1.526 -4.427 5.043 1.00 93.56 107 TYR A CA 1
ATOM 791 C C . TYR A 1 107 ? 0.056 -4.559 5.471 1.00 93.56 107 TYR A C 1
ATOM 793 O O . TYR A 1 107 ? -0.378 -3.915 6.427 1.00 93.56 107 TYR A O 1
ATOM 801 N N . LEU A 1 108 ? -0.701 -5.451 4.827 1.00 95.81 108 LEU A N 1
ATOM 802 C CA . LEU A 1 108 ? -2.093 -5.725 5.166 1.00 95.81 108 LEU A CA 1
ATOM 803 C C . LEU A 1 108 ? -2.224 -6.206 6.613 1.00 95.81 108 LEU A C 1
ATOM 805 O O . LEU A 1 108 ? -3.115 -5.743 7.320 1.00 95.81 108 LEU A O 1
ATOM 809 N N . ALA A 1 109 ? -1.334 -7.088 7.078 1.00 95.44 109 ALA A N 1
ATOM 810 C CA . ALA A 1 109 ? -1.335 -7.537 8.466 1.00 95.44 109 ALA A CA 1
ATOM 811 C C . ALA A 1 109 ? -1.128 -6.363 9.440 1.00 95.44 109 ALA A C 1
ATOM 813 O O . ALA A 1 109 ? -1.888 -6.228 10.399 1.00 95.44 109 ALA A O 1
ATOM 814 N N . LEU A 1 110 ? -0.170 -5.469 9.165 1.00 93.81 110 LEU A N 1
ATOM 815 C CA . LEU A 1 110 ? 0.087 -4.286 9.997 1.00 93.81 110 LEU A CA 1
ATOM 816 C C . LEU A 1 110 ? -1.126 -3.349 10.092 1.00 93.81 110 LEU A C 1
ATOM 818 O O . LEU A 1 110 ? -1.360 -2.764 11.148 1.00 93.81 110 LEU A O 1
ATOM 822 N N . VAL A 1 111 ? -1.914 -3.228 9.019 1.00 92.75 111 VAL A N 1
ATOM 823 C CA . VAL A 1 111 ? -3.124 -2.392 9.001 1.00 92.75 111 VAL A CA 1
ATOM 824 C C . VAL A 1 111 ? -4.334 -3.109 9.611 1.00 92.75 111 VAL A C 1
ATOM 826 O O . VAL A 1 111 ? -5.100 -2.499 10.356 1.00 92.75 111 VAL A O 1
ATOM 829 N N . LEU A 1 112 ? -4.531 -4.401 9.333 1.00 93.69 112 LEU A N 1
ATOM 830 C CA . LEU A 1 112 ? -5.711 -5.145 9.782 1.00 93.69 112 LEU A CA 1
ATOM 831 C C . LEU A 1 112 ? -5.670 -5.520 11.263 1.00 93.69 112 LEU A C 1
ATOM 833 O O . LEU A 1 112 ? -6.719 -5.501 11.902 1.00 93.69 112 LEU A O 1
ATOM 837 N N . ILE A 1 113 ? -4.501 -5.839 11.827 1.00 93.50 113 ILE A N 1
ATOM 838 C CA . ILE A 1 113 ? -4.370 -6.205 13.248 1.00 93.50 113 ILE A CA 1
ATOM 839 C C . ILE A 1 113 ? -5.016 -5.159 14.182 1.00 93.50 113 ILE A C 1
ATOM 841 O O . ILE A 1 113 ? -5.875 -5.545 14.981 1.00 93.50 113 ILE A O 1
ATOM 845 N N . PRO A 1 114 ? -4.694 -3.851 14.097 1.00 90.31 114 PRO A N 1
ATOM 846 C CA . PRO A 1 114 ? -5.322 -2.851 14.961 1.00 90.31 114 PRO A CA 1
ATOM 847 C C . PRO A 1 114 ? -6.814 -2.647 14.665 1.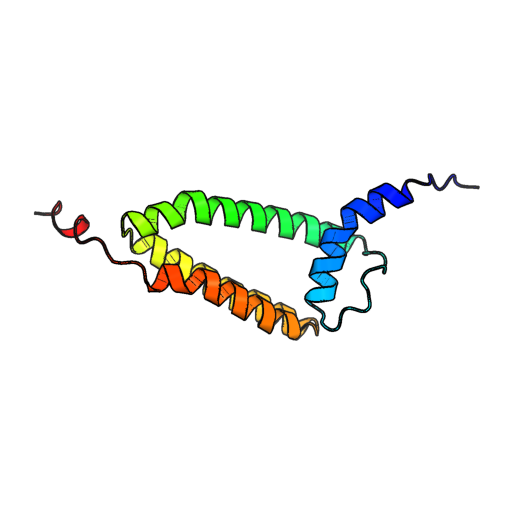00 90.31 114 PRO A C 1
ATOM 849 O O . PRO A 1 114 ? -7.573 -2.334 15.579 1.00 90.31 114 PRO A O 1
ATOM 852 N N . LEU A 1 115 ? -7.256 -2.849 13.418 1.00 90.62 115 LEU A N 1
ATOM 853 C CA . LEU A 1 115 ? -8.664 -2.703 13.031 1.00 90.62 115 LEU A CA 1
ATOM 854 C C . LEU A 1 115 ? -9.539 -3.836 13.575 1.00 90.62 115 LEU A C 1
ATOM 856 O O . LEU A 1 115 ? -10.625 -3.585 14.086 1.00 90.62 115 LEU A O 1
ATOM 860 N N . VAL A 1 116 ? -9.068 -5.080 13.483 1.00 90.44 116 VAL A N 1
ATOM 861 C CA . VAL A 1 116 ? -9.790 -6.260 13.983 1.00 90.44 116 VAL A CA 1
ATOM 862 C C . VAL A 1 116 ? -9.733 -6.331 15.510 1.00 90.44 116 VAL A C 1
ATOM 864 O O . VAL A 1 116 ? -10.686 -6.784 16.139 1.00 90.44 116 VAL A O 1
ATOM 867 N N . GLY A 1 117 ? -8.645 -5.848 16.117 1.00 88.00 117 GLY A N 1
ATOM 868 C CA . GLY A 1 117 ? -8.503 -5.744 17.571 1.00 88.00 117 GLY A CA 1
ATOM 869 C C . GLY A 1 117 ? -9.263 -4.574 18.210 1.00 88.00 117 GLY A C 1
ATOM 870 O O . GLY A 1 117 ? -9.299 -4.477 19.439 1.00 88.00 117 GLY A O 1
ATOM 871 N N . ALA A 1 118 ? -9.855 -3.679 17.414 1.00 86.88 118 ALA A N 1
ATOM 872 C CA . ALA A 1 118 ? -10.585 -2.527 17.923 1.00 86.88 118 ALA A CA 1
ATOM 873 C C . ALA A 1 118 ? -11.837 -2.963 18.704 1.00 86.88 118 ALA A C 1
ATOM 875 O O . ALA A 1 118 ? -12.585 -3.849 18.291 1.00 86.88 118 ALA A O 1
ATOM 876 N N . LYS A 1 119 ? -12.080 -2.328 19.855 1.00 81.12 119 LYS A N 1
ATOM 877 C CA . LYS A 1 119 ? -13.275 -2.586 20.665 1.00 81.12 119 LYS A CA 1
ATOM 878 C C . LYS A 1 119 ? -14.443 -1.768 20.127 1.00 81.12 119 LYS A C 1
ATOM 880 O O . LYS A 1 119 ? -14.293 -0.588 19.822 1.00 81.12 119 LYS A O 1
ATOM 885 N N . LYS A 1 120 ? -15.618 -2.387 20.051 1.00 73.62 120 LYS A N 1
ATOM 886 C CA . LYS A 1 120 ? -16.866 -1.680 19.759 1.00 73.62 120 LYS A CA 1
ATOM 887 C C . LYS A 1 120 ? -17.244 -0.814 20.967 1.00 73.62 120 LYS A C 1
ATOM 889 O O . LYS A 1 120 ? -17.192 -1.308 22.091 1.00 73.62 120 LYS A O 1
ATOM 894 N N . SER A 1 121 ? -17.606 0.449 20.749 1.00 66.94 121 SER A N 1
ATOM 895 C CA . SER A 1 121 ? -18.176 1.292 21.805 1.00 66.94 121 SER A CA 1
ATOM 896 C C . SER A 1 121 ? -19.676 1.016 21.947 1.00 66.94 121 SER A C 1
ATOM 898 O O . SER A 1 121 ? -20.407 0.914 20.958 1.00 66.94 121 SER A O 1
ATOM 900 N N . ASP A 1 122 ? -20.141 0.872 23.189 1.00 60.59 122 ASP A N 1
ATOM 901 C CA . ASP A 1 122 ? -21.549 0.592 23.513 1.00 60.59 122 ASP A CA 1
ATOM 902 C C . ASP A 1 122 ? -22.425 1.865 23.543 1.00 60.59 122 ASP A C 1
ATOM 904 O O . ASP A 1 122 ? -23.647 1.795 23.688 1.00 60.59 122 ASP A O 1
ATOM 908 N N . GLU A 1 123 ? -21.831 3.051 23.378 1.00 55.47 123 GLU A N 1
ATOM 909 C CA . GLU A 1 123 ? -22.513 4.343 23.550 1.00 55.47 123 GLU A CA 1
ATOM 910 C C . GLU A 1 123 ? -23.554 4.661 22.471 1.00 55.47 123 GLU A C 1
ATOM 912 O O . GLU A 1 123 ? -24.556 5.313 22.766 1.00 55.47 123 GLU A O 1
ATOM 917 N N . ALA A 1 124 ? -23.412 4.115 21.260 1.00 51.44 124 ALA A N 1
ATOM 918 C CA . ALA A 1 124 ? -24.407 4.294 20.201 1.00 51.44 124 ALA A CA 1
ATOM 919 C C . ALA A 1 124 ? -25.762 3.618 20.509 1.00 51.44 124 ALA A C 1
ATOM 921 O O . ALA A 1 124 ? -26.762 3.950 19.878 1.00 51.44 124 ALA A O 1
ATOM 922 N N . PHE A 1 125 ? -25.825 2.696 21.482 1.00 47.91 125 PHE A N 1
ATOM 923 C CA . PHE A 1 125 ? -27.080 2.065 21.909 1.00 47.91 125 PHE A CA 1
ATOM 924 C C . PHE A 1 125 ? -27.820 2.864 23.001 1.00 47.91 125 PHE A C 1
ATOM 926 O O . PHE A 1 125 ? -29.017 2.674 23.186 1.00 47.91 125 PHE A O 1
ATOM 933 N N . ARG A 1 126 ? -27.150 3.779 23.719 1.00 50.56 126 ARG A N 1
ATOM 934 C CA . ARG A 1 126 ? -27.728 4.459 24.900 1.00 50.56 126 ARG A CA 1
ATOM 935 C C . ARG A 1 126 ? -28.427 5.791 24.614 1.00 50.56 126 ARG A C 1
ATOM 937 O O . ARG A 1 126 ? -29.096 6.300 25.503 1.00 50.56 126 ARG A O 1
ATOM 944 N N . VAL A 1 127 ? -28.293 6.349 23.410 1.00 58.22 127 VAL A N 1
ATOM 945 C CA . VAL A 1 127 ? -28.946 7.621 23.013 1.00 58.22 127 VAL A CA 1
ATOM 946 C C . VAL A 1 127 ? -30.239 7.372 22.206 1.00 58.22 127 VAL A C 1
ATOM 948 O O . VAL A 1 127 ? -30.878 8.303 21.732 1.00 58.22 127 VAL A O 1
ATOM 951 N N . GLY A 1 128 ? -30.640 6.105 22.050 1.00 53.34 128 GLY A N 1
ATOM 952 C CA . GLY A 1 128 ? -31.792 5.673 21.251 1.00 53.34 128 GLY A CA 1
ATOM 953 C C . GLY A 1 128 ? -33.016 5.182 22.036 1.00 53.34 128 GLY A C 1
ATOM 954 O O . GLY A 1 128 ? -33.788 4.411 21.470 1.00 53.34 128 GLY A O 1
ATOM 955 N N . THR A 1 129 ? -33.196 5.581 23.301 1.00 45.53 129 THR A N 1
ATOM 956 C CA . THR A 1 129 ? -34.431 5.341 24.081 1.00 45.53 129 THR A CA 1
ATOM 957 C C . THR A 1 129 ? -34.847 6.578 24.850 1.00 45.53 129 THR A C 1
ATOM 959 O O . THR A 1 129 ? -33.969 7.100 25.575 1.00 45.53 129 THR A O 1
#

pLDDT: mean 86.35, std 15.07, range [38.56, 97.81]

Foldseek 3Di:
DDPPPPPPVVQLVVCQVVLVVVLVLQPPNDCSNPDDDPVSVVVSVVVVVVVVVVVCCCVVPVVVCLVQQVLVSLVVVLVVLVVCLVVVCVVCVVVVSNSNNVVSVVVSCVSVVSSVVRDHDPVVVVVPD

Sequence (129 aa):
MSARISCLPIIDAIDFPARLILDSADWPVDNLFSPLDKETQLLSAIGSGLLAAIAIFLGGIVVPAIREGHWPVIRTTIVAMVVWYVIDGVGSIASGVGSNVIFNSVYLALVLIPLVGAKKSDEAFRVGT

Secondary structure (DSSP, 8-state):
-------HHHHHHHHHHHHHHHHHHSSS---TTSPPPHHHHHHHHHHHHHHHHHHHHIIIIIHHHHHHT-HHHHHHHHHHHHHHHHHHHHHHHHTT-THHHHHHHHHHHHHHHHHHTPPPPSGGGTT--